Protein AF-A0A848Y6W6-F1 (afdb_monomer_lite)

Secondary structure (DSSP, 8-state):
-TTTT-EEEEETTTSHHHHHHHHHHHHTT-EEEEE-S--

Radius of gyration: 9.93 Å; chains: 1; bounding box: 30×13×21 Å

Sequence (39 aa):
MANEGKVALVTGAGTGVGRATANAFLKDGYSVVLTGRRK

Structure (mmCIF, N/CA/C/O backbone):
data_AF-A0A848Y6W6-F1
#
_entry.id   AF-A0A848Y6W6-F1
#
loop_
_atom_site.group_PDB
_atom_site.id
_atom_site.type_symbol
_atom_site.label_atom_id
_atom_site.label_alt_id
_atom_site.label_comp_id
_atom_site.label_asym_id
_atom_site.label_entity_id
_atom_site.label_seq_id
_atom_site.pdbx_PDB_ins_code
_atom_site.Cartn_x
_atom_site.Cartn_y
_atom_site.Cartn_z
_atom_site.occupancy
_atom_site.B_iso_or_equiv
_atom_site.auth_seq_id
_atom_site.auth_comp_id
_atom_site.auth_asym_id
_atom_site.auth_atom_id
_atom_site.pdbx_PDB_model_num
ATOM 1 N N . MET A 1 1 ? -19.002 0.572 5.404 1.00 55.97 1 MET A N 1
ATOM 2 C CA . MET A 1 1 ? -18.189 -0.365 4.580 1.00 55.97 1 MET A CA 1
ATOM 3 C C . MET A 1 1 ? -17.686 -1.498 5.478 1.00 55.97 1 MET A C 1
ATOM 5 O O . MET A 1 1 ? -17.557 -1.272 6.672 1.00 55.97 1 MET A O 1
ATOM 9 N N . ALA A 1 2 ? -17.427 -2.713 4.976 1.00 73.69 2 ALA A N 1
ATOM 10 C CA . ALA A 1 2 ? -17.140 -3.881 5.833 1.00 73.69 2 ALA A CA 1
ATOM 11 C C . ALA A 1 2 ? -15.835 -3.783 6.659 1.00 73.69 2 ALA A C 1
ATOM 13 O O . ALA A 1 2 ? -15.673 -4.519 7.634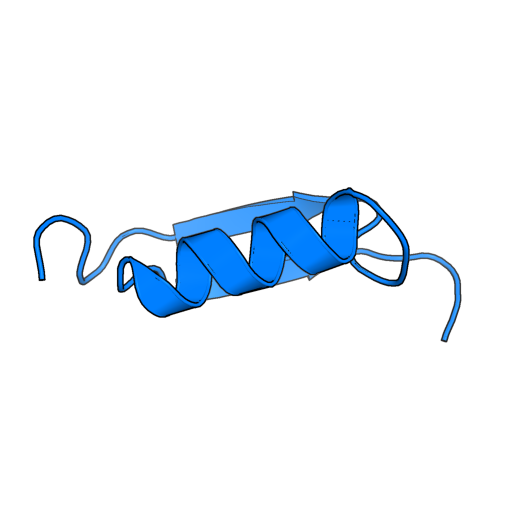 1.00 73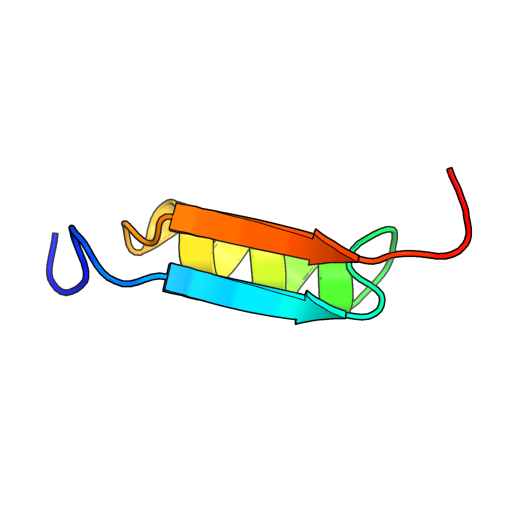.69 2 ALA A O 1
ATOM 14 N N . ASN A 1 3 ? -14.913 -2.887 6.286 1.00 85.62 3 ASN A N 1
ATOM 15 C CA . ASN A 1 3 ? -13.582 -2.786 6.886 1.00 85.62 3 ASN A CA 1
ATOM 16 C C . ASN A 1 3 ? -13.219 -1.387 7.427 1.00 85.62 3 ASN A C 1
ATOM 18 O O . ASN A 1 3 ? -12.045 -1.120 7.693 1.00 85.62 3 ASN A O 1
ATOM 22 N N . GLU A 1 4 ? -14.212 -0.519 7.654 1.00 87.31 4 GLU A N 1
ATOM 23 C CA . GLU A 1 4 ? -14.013 0.781 8.316 1.00 87.31 4 GLU A CA 1
ATOM 24 C C . GLU A 1 4 ? -13.324 0.619 9.683 1.00 87.31 4 GLU A C 1
ATOM 26 O O . GLU A 1 4 ? -13.720 -0.201 10.512 1.00 87.31 4 GLU A O 1
ATOM 31 N N . GLY A 1 5 ? -12.259 1.396 9.906 1.00 89.44 5 GLY A N 1
ATOM 32 C CA . GLY A 1 5 ? -11.470 1.388 11.145 1.00 89.44 5 GLY A CA 1
ATOM 33 C C . GLY A 1 5 ? -10.288 0.411 11.166 1.00 89.44 5 GLY A C 1
ATOM 34 O O . GLY A 1 5 ? -9.469 0.475 12.083 1.00 89.44 5 GLY A O 1
ATOM 35 N N . LYS A 1 6 ? -10.138 -0.459 10.158 1.00 97.00 6 LYS A N 1
ATOM 36 C CA . LYS A 1 6 ? -8.950 -1.316 10.025 1.00 97.00 6 LYS A CA 1
ATOM 37 C C . LYS A 1 6 ? -7.795 -0.567 9.363 1.00 97.00 6 LYS A C 1
ATOM 39 O O . LYS A 1 6 ? -7.998 0.275 8.488 1.00 97.00 6 LYS A O 1
ATOM 44 N N . VAL A 1 7 ? -6.569 -0.921 9.755 1.00 97.62 7 VAL A N 1
ATOM 45 C CA . VAL A 1 7 ? -5.337 -0.350 9.196 1.00 97.62 7 VAL A CA 1
ATOM 46 C C . VAL A 1 7 ? -4.584 -1.402 8.385 1.00 97.62 7 VAL A C 1
ATOM 48 O O . VAL A 1 7 ? -4.354 -2.507 8.874 1.00 97.62 7 VAL A O 1
ATOM 51 N N . ALA A 1 8 ? -4.175 -1.054 7.164 1.00 98.00 8 ALA A N 1
ATOM 52 C CA . ALA A 1 8 ? -3.350 -1.899 6.301 1.00 98.00 8 ALA A CA 1
ATOM 53 C C . ALA A 1 8 ? -1.998 -1.231 6.004 1.00 98.00 8 ALA A C 1
ATOM 55 O O . ALA A 1 8 ? -1.953 -0.098 5.528 1.00 98.00 8 ALA A O 1
ATOM 56 N N . LEU A 1 9 ? -0.894 -1.941 6.248 1.00 98.12 9 LEU A N 1
ATOM 57 C CA . LEU A 1 9 ? 0.453 -1.528 5.845 1.00 98.12 9 LEU A CA 1
ATOM 58 C C . LEU A 1 9 ? 0.796 -2.158 4.492 1.00 98.12 9 LEU A C 1
ATOM 60 O O . LEU A 1 9 ? 0.896 -3.379 4.390 1.00 98.12 9 LEU A O 1
ATOM 64 N N . VAL A 1 10 ? 1.021 -1.336 3.467 1.00 97.81 10 VAL A N 1
ATOM 65 C CA . VAL A 1 10 ? 1.397 -1.805 2.127 1.00 97.81 10 VAL A CA 1
ATOM 66 C C . VAL A 1 10 ? 2.824 -1.376 1.814 1.00 97.81 10 VAL A C 1
ATOM 68 O O . VAL A 1 10 ? 3.123 -0.185 1.698 1.00 97.81 10 VAL A O 1
ATOM 71 N N . THR A 1 11 ? 3.715 -2.355 1.653 1.00 97.31 11 THR A N 1
ATOM 72 C CA . THR A 1 11 ? 5.101 -2.120 1.238 1.00 97.31 11 THR A CA 1
ATOM 73 C C . THR A 1 11 ? 5.241 -2.150 -0.280 1.00 97.31 11 THR A C 1
ATOM 75 O O . THR A 1 11 ? 4.454 -2.777 -0.988 1.00 97.31 11 THR A O 1
ATOM 78 N N . GLY A 1 12 ? 6.215 -1.410 -0.816 1.00 96.69 12 GLY A N 1
ATOM 79 C CA . GLY A 1 12 ? 6.354 -1.259 -2.267 1.00 96.69 12 GLY A CA 1
ATOM 80 C C . GLY A 1 12 ? 5.159 -0.551 -2.921 1.00 96.69 12 GLY A C 1
ATOM 81 O O . GLY A 1 12 ? 4.934 -0.716 -4.117 1.00 96.69 12 GLY A O 1
ATOM 82 N N . ALA A 1 13 ? 4.410 0.260 -2.167 1.00 97.56 13 ALA A N 1
ATOM 83 C CA . ALA A 1 13 ? 3.153 0.865 -2.614 1.00 97.56 13 ALA A CA 1
ATOM 84 C C . ALA A 1 13 ? 3.316 1.945 -3.702 1.00 97.56 13 ALA A C 1
ATOM 86 O O . ALA A 1 13 ? 2.337 2.437 -4.257 1.00 97.56 13 ALA A O 1
ATOM 87 N N . GLY A 1 14 ? 4.557 2.315 -4.024 1.00 95.00 14 GLY A N 1
ATOM 88 C CA . GLY A 1 14 ? 4.855 3.383 -4.970 1.00 95.00 14 GLY A CA 1
ATOM 89 C C . GLY A 1 14 ? 4.471 3.064 -6.414 1.00 95.00 14 GLY A C 1
ATOM 90 O O . GLY A 1 14 ? 4.090 3.976 -7.129 1.00 95.00 14 GLY A O 1
ATOM 91 N N . THR A 1 15 ? 4.529 1.810 -6.881 1.00 95.38 15 THR A N 1
ATOM 92 C CA . THR A 1 15 ? 4.279 1.443 -8.299 1.00 95.38 15 THR A CA 1
ATOM 93 C C . THR A 1 15 ? 3.673 0.042 -8.434 1.00 95.38 15 THR A C 1
ATOM 95 O O . THR A 1 15 ? 3.641 -0.717 -7.466 1.00 95.38 15 THR A O 1
ATOM 98 N N . GLY A 1 16 ? 3.201 -0.302 -9.639 1.00 96.00 16 GLY A N 1
ATOM 99 C CA . GLY A 1 16 ? 2.781 -1.659 -9.999 1.00 96.00 16 GLY A CA 1
ATOM 100 C C . GLY A 1 16 ? 1.735 -2.249 -9.051 1.00 96.00 16 GLY A C 1
ATOM 101 O O . GLY A 1 16 ? 0.774 -1.578 -8.672 1.00 96.00 16 GLY A O 1
ATOM 102 N N . VAL A 1 17 ? 1.952 -3.507 -8.659 1.00 97.69 17 VAL A N 1
ATOM 103 C CA . VAL A 1 17 ? 1.029 -4.268 -7.804 1.00 97.69 17 VAL A CA 1
ATOM 104 C C . VAL A 1 17 ? 0.817 -3.588 -6.454 1.00 97.69 17 VAL A C 1
ATOM 106 O O . VAL A 1 17 ? -0.324 -3.436 -6.042 1.00 97.69 17 VAL A O 1
ATOM 109 N N . GLY A 1 18 ? 1.872 -3.096 -5.795 1.00 97.00 18 GLY A N 1
ATOM 110 C CA . GLY A 1 18 ? 1.738 -2.446 -4.486 1.00 97.00 18 GLY A CA 1
ATOM 111 C C . GLY A 1 18 ?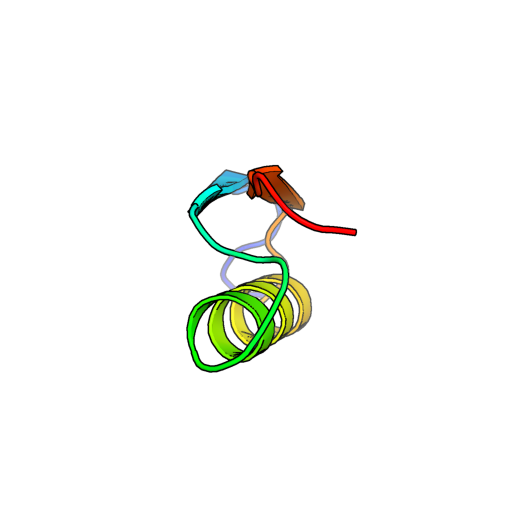 0.812 -1.226 -4.525 1.00 97.00 18 GLY A C 1
ATOM 112 O O . GLY A 1 18 ? -0.016 -1.046 -3.632 1.00 97.00 18 GLY A O 1
ATOM 113 N N . ARG A 1 19 ? 0.886 -0.425 -5.597 1.00 97.44 19 ARG A N 1
ATOM 114 C CA . ARG A 1 19 ? -0.014 0.722 -5.803 1.00 97.44 19 ARG A CA 1
ATOM 115 C C . ARG A 1 19 ? -1.460 0.275 -6.022 1.00 97.44 19 ARG A C 1
ATOM 117 O O . ARG A 1 19 ? -2.379 0.860 -5.452 1.00 97.44 19 ARG A O 1
ATOM 124 N N . ALA A 1 20 ? -1.668 -0.758 -6.840 1.00 98.31 20 ALA A N 1
ATOM 125 C CA . ALA A 1 20 ? -2.997 -1.315 -7.081 1.00 98.31 20 ALA A CA 1
ATOM 126 C C . ALA A 1 20 ? -3.617 -1.875 -5.788 1.00 98.31 20 ALA A C 1
ATOM 128 O O . ALA A 1 20 ? -4.776 -1.587 -5.493 1.00 98.31 20 ALA A O 1
ATOM 129 N N . THR A 1 21 ? -2.826 -2.583 -4.980 1.00 98.25 21 THR A N 1
ATOM 130 C CA . THR A 1 21 ? -3.236 -3.128 -3.682 1.00 98.25 21 THR A CA 1
ATOM 131 C C . THR A 1 21 ? -3.624 -2.029 -2.694 1.00 98.25 21 THR A C 1
ATOM 133 O O . THR A 1 21 ? -4.688 -2.109 -2.086 1.00 98.25 21 THR A O 1
ATOM 136 N N . ALA A 1 22 ? -2.816 -0.971 -2.565 1.00 98.06 22 ALA A N 1
ATOM 137 C CA . ALA A 1 22 ? -3.145 0.165 -1.702 1.00 98.06 22 ALA A CA 1
ATOM 138 C C . ALA A 1 22 ? -4.484 0.814 -2.092 1.00 98.06 22 ALA A C 1
ATOM 140 O O . ALA A 1 22 ? -5.329 1.066 -1.235 1.00 98.06 22 ALA A O 1
ATOM 141 N N . ASN A 1 23 ? -4.713 1.010 -3.394 1.00 98.00 23 ASN A N 1
ATOM 142 C CA . ASN A 1 23 ? -5.974 1.552 -3.900 1.00 98.00 23 ASN A CA 1
ATOM 143 C C . ASN A 1 23 ? -7.171 0.630 -3.631 1.00 98.00 23 ASN A C 1
ATOM 145 O O . ASN A 1 23 ? -8.264 1.124 -3.361 1.00 98.00 23 ASN A O 1
ATOM 149 N N . ALA A 1 24 ? -6.992 -0.690 -3.713 1.00 97.88 24 ALA A N 1
ATOM 150 C CA . ALA A 1 24 ? -8.051 -1.643 -3.395 1.00 97.88 24 ALA A CA 1
ATOM 151 C C . ALA A 1 24 ? -8.447 -1.568 -1.912 1.00 97.88 24 ALA A C 1
ATOM 153 O O . ALA A 1 24 ? -9.632 -1.462 -1.612 1.00 97.88 24 ALA A O 1
ATOM 154 N N . PHE A 1 25 ? -7.471 -1.522 -0.999 1.00 97.75 25 PHE A N 1
ATOM 155 C CA . PHE A 1 25 ? -7.742 -1.378 0.436 1.00 97.75 25 PHE A CA 1
ATOM 156 C C . PHE A 1 25 ? -8.435 -0.056 0.781 1.00 97.75 25 PHE A C 1
ATOM 158 O O . PHE A 1 25 ? -9.380 -0.054 1.567 1.00 97.75 25 PHE A O 1
ATOM 165 N N . LEU A 1 26 ? -8.027 1.054 0.159 1.00 96.88 26 LEU A N 1
ATOM 166 C CA . LEU A 1 26 ? -8.701 2.344 0.347 1.00 96.88 26 LEU A CA 1
ATOM 167 C C . LEU A 1 26 ? -10.174 2.280 -0.078 1.00 96.88 26 LEU A C 1
ATOM 169 O O . LEU A 1 26 ? -11.044 2.759 0.644 1.00 96.88 26 LEU A O 1
ATOM 173 N N . LYS A 1 27 ? -10.469 1.655 -1.227 1.00 96.75 27 LYS A N 1
ATOM 174 C CA . LYS A 1 27 ? -11.851 1.472 -1.710 1.00 96.75 27 LYS A CA 1
ATOM 175 C C . LYS A 1 27 ? -12.692 0.597 -0.785 1.00 96.75 27 LYS A C 1
ATOM 177 O O . LYS A 1 27 ? -13.898 0.797 -0.707 1.00 96.75 27 LYS A O 1
ATOM 182 N N . ASP A 1 28 ? -12.060 -0.344 -0.095 1.00 96.69 28 ASP A N 1
ATOM 183 C CA . ASP A 1 28 ? -12.717 -1.245 0.851 1.00 96.69 28 ASP A CA 1
ATOM 184 C C . ASP A 1 28 ? -12.873 -0.637 2.265 1.00 96.69 28 ASP A C 1
ATOM 186 O O . ASP A 1 28 ? -13.398 -1.270 3.180 1.00 96.69 28 ASP A O 1
ATOM 190 N N . GLY A 1 29 ? -12.458 0.624 2.452 1.00 96.25 29 GLY A N 1
ATOM 191 C CA . GLY A 1 29 ? -12.683 1.397 3.678 1.00 96.25 29 GLY A CA 1
ATOM 192 C C . GLY A 1 29 ? -11.562 1.308 4.714 1.00 96.25 29 GLY A C 1
ATOM 193 O O . GLY A 1 29 ? -11.752 1.728 5.855 1.00 96.25 29 GLY A O 1
ATOM 194 N N . TYR A 1 30 ? -10.395 0.783 4.338 1.00 98.19 30 TYR A N 1
ATOM 195 C CA . TYR A 1 30 ? -9.233 0.762 5.220 1.00 98.19 30 TYR A CA 1
ATOM 196 C C . TYR A 1 30 ? -8.559 2.131 5.303 1.00 98.19 30 TYR A C 1
ATOM 198 O O . TYR A 1 30 ? -8.428 2.850 4.310 1.00 98.19 30 TYR A O 1
ATOM 206 N N . SER A 1 31 ? -7.974 2.406 6.465 1.00 97.81 31 SER A N 1
ATOM 207 C CA . SER A 1 31 ? -6.870 3.358 6.578 1.00 97.81 31 SER A CA 1
ATOM 208 C C . SER A 1 31 ? -5.587 2.678 6.103 1.00 97.81 31 SER A C 1
ATOM 210 O O . SER A 1 31 ? -5.201 1.632 6.624 1.00 97.81 31 SER A O 1
ATOM 212 N N . VAL A 1 32 ? 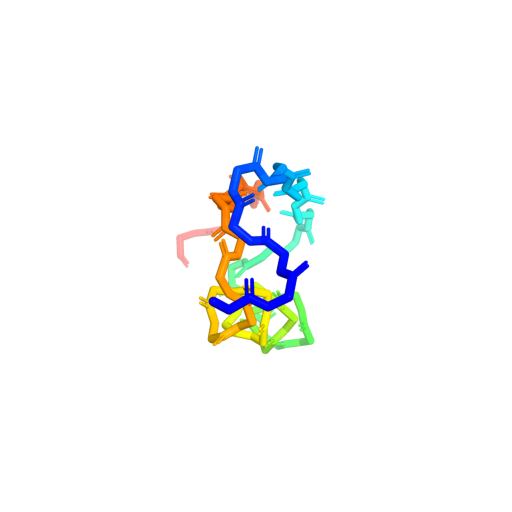-4.907 3.244 5.107 1.00 98.06 32 VAL A N 1
ATOM 213 C CA . VAL A 1 32 ? -3.746 2.589 4.483 1.00 98.06 32 VAL A CA 1
ATOM 214 C C . VAL A 1 32 ? -2.462 3.364 4.760 1.00 98.06 32 VAL A C 1
ATOM 216 O O . VAL A 1 32 ? -2.373 4.558 4.486 1.00 98.06 32 VAL A O 1
ATOM 219 N N . VAL A 1 33 ? -1.444 2.665 5.267 1.00 98.06 33 VAL A N 1
ATOM 220 C CA . VAL A 1 33 ? -0.077 3.171 5.438 1.00 98.06 33 VAL A CA 1
ATOM 221 C C . VAL A 1 33 ? 0.778 2.671 4.280 1.00 98.06 33 VAL A C 1
ATOM 223 O O . VAL A 1 33 ? 0.840 1.472 4.008 1.00 98.06 33 VAL A O 1
ATOM 226 N N . LEU A 1 34 ? 1.453 3.591 3.595 1.00 97.62 34 LEU A N 1
ATOM 227 C CA . LEU A 1 34 ? 2.244 3.299 2.403 1.00 97.62 34 LEU A CA 1
ATOM 228 C C . LEU A 1 34 ? 3.732 3.322 2.739 1.00 97.62 34 LEU A C 1
ATOM 230 O O . LEU A 1 34 ? 4.218 4.282 3.333 1.00 97.62 34 LEU A O 1
ATOM 234 N N . THR A 1 35 ? 4.477 2.309 2.299 1.00 96.75 35 THR A N 1
ATOM 235 C CA . THR A 1 35 ? 5.943 2.346 2.334 1.00 96.75 35 THR A CA 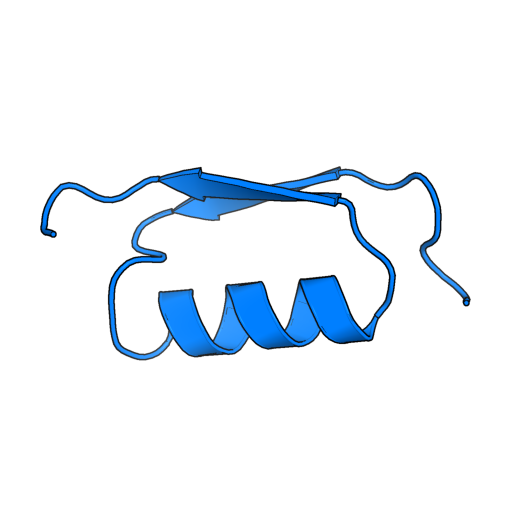1
ATOM 236 C C . THR A 1 35 ? 6.521 2.097 0.950 1.00 96.75 35 THR A C 1
ATOM 238 O O . THR A 1 35 ? 6.061 1.251 0.178 1.00 96.75 35 THR A O 1
ATOM 241 N N . GLY A 1 36 ? 7.549 2.864 0.603 1.00 92.69 36 GLY A N 1
ATOM 242 C CA . GLY A 1 36 ? 8.203 2.799 -0.694 1.00 92.69 36 GLY A CA 1
ATOM 243 C C . GLY A 1 36 ? 9.556 3.493 -0.653 1.00 92.69 36 GLY A C 1
ATOM 244 O O . GLY A 1 36 ? 9.770 4.413 0.126 1.00 92.69 36 GLY A O 1
ATOM 245 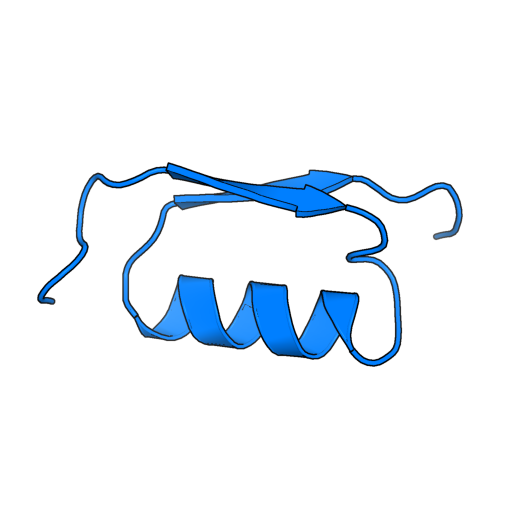N N . ARG A 1 37 ? 10.486 3.029 -1.492 1.00 93.19 37 ARG A N 1
ATOM 246 C CA . ARG A 1 37 ? 11.836 3.613 -1.619 1.00 93.19 37 ARG A CA 1
ATOM 247 C C . ARG A 1 37 ? 11.967 4.597 -2.781 1.00 93.19 37 ARG A C 1
ATOM 249 O O . ARG A 1 37 ? 13.020 5.193 -2.962 1.00 93.19 37 ARG A O 1
ATOM 256 N N . ARG A 1 38 ? 10.936 4.702 -3.615 1.00 81.88 38 ARG A N 1
ATOM 257 C CA . ARG A 1 38 ? 10.920 5.500 -4.846 1.00 81.88 38 ARG A CA 1
ATOM 258 C C . ARG A 1 38 ? 9.742 6.467 -4.770 1.00 81.88 38 ARG A C 1
ATOM 260 O O . ARG A 1 38 ? 8.714 6.081 -4.211 1.00 81.88 38 ARG A O 1
ATOM 267 N N . LYS A 1 39 ? 9.937 7.687 -5.279 1.00 68.19 39 LYS A N 1
ATOM 268 C CA . LYS A 1 39 ? 8.869 8.679 -5.454 1.00 68.19 39 LYS A CA 1
ATOM 269 C C . LYS A 1 39 ? 7.954 8.261 -6.599 1.00 68.19 39 LYS A C 1
ATOM 271 O O . LYS A 1 39 ? 8.490 7.692 -7.578 1.00 68.19 39 LYS A O 1
#

Foldseek 3Di:
DVQAPAEEEQEQCPDDPSVVVQVVCVVVHHHYHYHHPDD

pLDDT: mean 93.54, std 9.0, range [55.97, 98.31]